Protein AF-A0A7V9Z1C0-F1 (afdb_monomer_lite)

Foldseek 3Di:
DDDDDDDPPCPPQPPPVPDDFFDWDADPVGIWGDDPQAKTKDDDDDDPPDDDKIKIWGWDACVQAFAFDFDWDADNPPRDIDGSDPDCPGGFHADPRTRGGIDMD

pLDDT: mean 77.65, std 14.02, range [43.72, 93.12]

Structure (mmCIF, N/CA/C/O backbone):
data_AF-A0A7V9Z1C0-F1
#
_entry.id   AF-A0A7V9Z1C0-F1
#
loop_
_atom_site.group_PDB
_atom_site.id
_atom_site.type_symbol
_atom_site.label_atom_id
_atom_site.label_alt_id
_atom_site.label_comp_id
_atom_site.label_asym_id
_atom_site.label_entity_id
_atom_site.label_seq_id
_atom_site.pdbx_PDB_ins_code
_atom_site.Cartn_x
_atom_site.Cartn_y
_atom_site.Cartn_z
_atom_site.occupancy
_atom_site.B_iso_or_equiv
_atom_site.auth_seq_id
_atom_site.auth_comp_id
_atom_site.auth_asym_id
_atom_site.auth_atom_id
_atom_site.pdbx_PDB_model_num
ATOM 1 N N . MET A 1 1 ? -43.289 15.496 -21.370 1.00 43.72 1 MET A N 1
ATOM 2 C CA . MET A 1 1 ? -41.829 15.593 -21.171 1.00 43.72 1 MET A CA 1
ATOM 3 C C . MET A 1 1 ? -41.481 14.717 -19.975 1.00 43.72 1 MET A C 1
ATOM 5 O O . MET A 1 1 ? -41.680 15.144 -18.848 1.00 43.72 1 MET A O 1
ATOM 9 N N . LEU A 1 2 ? -41.124 13.450 -20.211 1.00 44.09 2 LEU A N 1
ATOM 10 C CA . LEU A 1 2 ? -40.648 12.558 -19.149 1.00 44.09 2 LEU A CA 1
ATOM 11 C C . LEU A 1 2 ? -39.171 12.865 -18.905 1.00 44.09 2 LEU A C 1
ATOM 13 O O . LEU A 1 2 ? -38.374 12.779 -19.835 1.00 44.09 2 LEU A O 1
ATOM 17 N N . VAL A 1 3 ? -38.816 13.210 -17.670 1.00 49.94 3 VAL A N 1
ATOM 18 C CA . VAL A 1 3 ? -37.421 13.310 -17.239 1.00 49.94 3 VAL A CA 1
ATOM 19 C C . VAL A 1 3 ? -37.096 12.016 -16.500 1.00 49.94 3 VAL A C 1
ATOM 21 O O . VAL A 1 3 ? -37.559 11.799 -15.384 1.00 49.94 3 VAL A O 1
ATOM 24 N N . LEU A 1 4 ? -36.344 11.128 -17.149 1.00 49.81 4 LEU A N 1
ATOM 25 C CA . LEU A 1 4 ? -35.747 9.963 -16.501 1.00 49.81 4 LEU A CA 1
ATOM 26 C C . LEU A 1 4 ? -34.457 10.423 -15.816 1.00 49.81 4 LEU A C 1
ATOM 28 O O . LEU A 1 4 ? -33.442 10.635 -16.474 1.00 49.81 4 LEU A O 1
ATOM 32 N N . VAL A 1 5 ? -34.504 10.603 -14.495 1.00 65.12 5 VAL A N 1
ATOM 33 C CA . VAL A 1 5 ? -33.305 10.780 -13.666 1.00 65.12 5 VAL A CA 1
ATOM 34 C C . VAL A 1 5 ? -32.831 9.393 -13.240 1.00 65.12 5 VAL A C 1
ATOM 36 O O . VAL A 1 5 ? -33.433 8.761 -12.375 1.00 65.12 5 VAL A O 1
ATOM 39 N N . GLY A 1 6 ? -31.770 8.902 -13.879 1.00 49.66 6 GLY A N 1
ATOM 40 C CA . GLY A 1 6 ? -31.055 7.697 -13.466 1.00 49.66 6 GLY A CA 1
ATOM 41 C C . GLY A 1 6 ? -29.852 8.069 -12.604 1.00 49.66 6 GLY A C 1
ATOM 42 O O . GLY A 1 6 ? -28.820 8.463 -13.135 1.00 49.66 6 GLY A O 1
ATOM 43 N N . CYS A 1 7 ? -29.964 7.935 -11.282 1.00 52.53 7 CYS A N 1
ATOM 44 C CA . CYS A 1 7 ? -28.798 7.953 -10.399 1.00 52.53 7 CYS A CA 1
ATOM 45 C C . CYS A 1 7 ? -28.136 6.571 -10.431 1.00 52.53 7 CYS A C 1
ATOM 47 O O . CYS A 1 7 ? -28.531 5.678 -9.683 1.00 52.53 7 CYS A O 1
ATOM 49 N N . SER A 1 8 ? -27.121 6.378 -11.273 1.00 52.47 8 SER A N 1
ATOM 50 C CA . SER A 1 8 ? -26.245 5.206 -11.194 1.00 52.47 8 SER A CA 1
ATOM 51 C C . SER A 1 8 ? -25.152 5.434 -10.146 1.00 52.47 8 SER A C 1
ATOM 53 O O . SER A 1 8 ? -23.972 5.517 -10.471 1.00 52.47 8 SER A O 1
ATOM 55 N N . ASN A 1 9 ? -25.533 5.523 -8.871 1.00 52.62 9 ASN A N 1
ATOM 56 C CA . ASN A 1 9 ? -24.575 5.331 -7.782 1.00 52.62 9 ASN A CA 1
ATOM 57 C C . ASN A 1 9 ? -24.494 3.832 -7.487 1.00 52.62 9 ASN A C 1
ATOM 59 O O . ASN A 1 9 ? -24.924 3.363 -6.434 1.00 52.62 9 ASN A O 1
ATOM 63 N N . SER A 1 10 ? -23.988 3.059 -8.448 1.00 48.53 10 SER A N 1
ATOM 64 C CA . SER A 1 10 ? -23.604 1.672 -8.209 1.00 48.53 10 SER A CA 1
ATOM 65 C C . SER A 1 10 ? -22.277 1.672 -7.455 1.00 48.53 10 SER A C 1
ATOM 67 O O . SER A 1 10 ? -21.221 1.420 -8.026 1.00 48.53 10 SER A O 1
ATOM 69 N N . VAL A 1 11 ? -22.330 1.977 -6.156 1.00 51.50 11 VAL A N 1
ATOM 70 C CA . VAL A 1 11 ? -21.322 1.450 -5.236 1.00 51.50 11 VAL A CA 1
ATOM 71 C C . VAL A 1 11 ? -21.592 -0.046 -5.210 1.00 51.50 11 VAL A C 1
ATOM 73 O O . VAL A 1 11 ? -22.538 -0.507 -4.568 1.00 51.50 11 VAL A O 1
ATOM 76 N N . GLU A 1 12 ? -20.854 -0.788 -6.035 1.00 52.06 12 GLU A N 1
ATOM 77 C CA . GLU A 1 12 ? -20.896 -2.242 -6.050 1.00 52.06 12 GLU A CA 1
ATOM 78 C C . GLU A 1 12 ? -20.659 -2.721 -4.618 1.00 52.06 12 GLU A C 1
ATOM 80 O O . GLU A 1 12 ? -19.570 -2.578 -4.064 1.00 52.06 12 GLU A O 1
ATOM 85 N N . LYS A 1 13 ? -21.711 -3.243 -3.978 1.00 47.84 13 LYS A N 1
ATOM 86 C CA . LYS A 1 13 ? -21.576 -3.934 -2.700 1.00 47.84 13 LYS A CA 1
ATOM 87 C C . LYS A 1 13 ? -20.581 -5.067 -2.925 1.00 47.84 13 LYS A C 1
ATOM 89 O O . LYS A 1 13 ? -20.921 -6.041 -3.597 1.00 47.84 13 LYS A O 1
ATOM 94 N N . ALA A 1 14 ? -19.377 -4.948 -2.372 1.00 53.03 14 ALA A N 1
ATOM 95 C CA . ALA A 1 14 ? -18.453 -6.066 -2.285 1.00 53.03 14 ALA A CA 1
ATOM 96 C C . ALA A 1 14 ? -19.196 -7.207 -1.574 1.00 53.03 14 ALA A C 1
ATOM 98 O O . ALA A 1 14 ? -19.546 -7.081 -0.399 1.00 53.03 14 ALA A O 1
ATOM 99 N N . LYS A 1 15 ? -19.530 -8.275 -2.313 1.00 54.81 15 LYS A N 1
ATOM 100 C CA . LYS A 1 15 ? -20.211 -9.460 -1.771 1.00 54.81 15 LYS A CA 1
ATOM 101 C C . LYS A 1 15 ? -19.473 -9.912 -0.507 1.00 54.81 15 LYS A C 1
ATOM 103 O O . LYS A 1 15 ? -18.253 -10.045 -0.537 1.00 54.81 15 LYS A O 1
ATOM 108 N N . GLU A 1 16 ? -20.205 -10.184 0.574 1.00 54.84 16 GLU A N 1
ATOM 109 C CA . GLU A 1 16 ? -19.642 -10.586 1.876 1.00 54.84 16 GLU A CA 1
ATOM 110 C C . GLU A 1 16 ? -18.657 -11.770 1.778 1.00 54.84 16 GLU A C 1
ATOM 112 O O . GLU A 1 16 ? -17.700 -11.840 2.542 1.00 54.84 16 GLU A O 1
ATOM 117 N N . GLU A 1 17 ? -18.812 -12.633 0.769 1.00 55.22 17 GLU A N 1
ATOM 118 C CA . GLU A 1 17 ? -17.920 -13.761 0.453 1.00 55.22 17 GLU A CA 1
ATOM 119 C C . GLU A 1 17 ? -16.481 -13.364 0.038 1.00 55.22 17 GLU A C 1
ATOM 121 O O . GLU A 1 17 ? -15.617 -14.237 -0.074 1.00 55.22 17 GLU A O 1
ATOM 126 N N . GLN A 1 18 ? -16.191 -12.074 -0.185 1.00 67.50 18 GLN A N 1
ATOM 127 C CA . GLN A 1 18 ? -14.896 -11.585 -0.690 1.00 67.50 18 GLN A CA 1
ATOM 128 C C . GLN A 1 18 ? -13.969 -10.972 0.375 1.00 67.50 18 GLN A C 1
ATOM 130 O O . GLN A 1 18 ? -12.797 -10.726 0.089 1.00 67.50 18 GLN A O 1
ATOM 135 N N . TRP A 1 19 ? -14.441 -10.749 1.605 1.00 81.38 19 TRP A N 1
ATOM 136 C CA . TRP A 1 19 ? -13.637 -10.121 2.660 1.00 81.38 19 TRP A CA 1
ATOM 137 C C . TRP A 1 19 ? -12.782 -11.155 3.400 1.00 81.38 19 TRP A C 1
ATOM 139 O O . TRP A 1 19 ? -13.188 -11.720 4.413 1.00 81.38 19 TRP A O 1
ATOM 149 N N . LYS A 1 20 ? -11.577 -11.410 2.882 1.00 88.00 20 LYS A N 1
ATOM 150 C CA . LYS A 1 20 ? -10.540 -12.215 3.544 1.00 88.00 20 LYS A CA 1
ATOM 151 C C . LYS A 1 20 ? -9.310 -11.357 3.808 1.00 88.00 20 LYS A C 1
ATOM 153 O O . LYS A 1 20 ? -8.950 -10.527 2.977 1.00 88.00 20 LYS A O 1
ATOM 158 N N . VAL A 1 21 ? -8.661 -11.579 4.950 1.00 88.19 21 VAL A N 1
ATOM 159 C CA . VAL A 1 21 ? -7.372 -10.942 5.255 1.00 88.19 21 VAL A CA 1
ATOM 160 C C . VAL A 1 21 ? -6.363 -11.347 4.181 1.00 88.19 21 VAL A C 1
ATOM 162 O O . VAL A 1 21 ? -6.257 -12.529 3.845 1.00 88.19 21 VAL A O 1
ATOM 165 N N . SER A 1 22 ? -5.653 -10.364 3.624 1.00 90.00 22 SER A N 1
ATOM 166 C CA . SER A 1 22 ? -4.618 -10.605 2.617 1.00 90.00 22 SER A CA 1
ATOM 167 C C . SER A 1 22 ? -3.522 -11.527 3.163 1.00 90.00 22 SER A C 1
ATOM 169 O O . SER A 1 22 ? -3.170 -11.418 4.340 1.00 90.00 22 SER A O 1
ATOM 171 N N . PRO A 1 23 ? -2.952 -12.413 2.329 1.00 91.81 23 PRO A N 1
ATOM 172 C CA . PRO A 1 23 ? -1.846 -13.263 2.746 1.00 91.81 23 PRO A CA 1
ATOM 173 C C . PRO A 1 23 ? -0.600 -12.436 3.079 1.00 91.81 23 PRO A C 1
ATOM 175 O O . PRO A 1 23 ? -0.433 -11.301 2.614 1.00 91.81 23 PRO A O 1
ATOM 178 N N . THR A 1 24 ? 0.289 -13.044 3.860 1.00 93.12 24 THR A N 1
ATOM 179 C CA . THR A 1 24 ? 1.628 -12.526 4.129 1.00 93.12 24 THR A CA 1
ATOM 180 C C . THR A 1 24 ? 2.664 -13.189 3.225 1.00 93.12 24 THR A C 1
ATOM 182 O O . THR A 1 24 ? 2.521 -14.353 2.853 1.00 93.12 24 THR A O 1
ATOM 185 N N . PHE A 1 25 ? 3.709 -12.447 2.869 1.00 93.06 25 PHE A N 1
ATOM 186 C CA . PHE A 1 25 ? 4.842 -12.930 2.079 1.00 93.06 25 PHE A CA 1
ATOM 187 C C . PHE A 1 25 ? 6.139 -12.247 2.526 1.00 93.06 25 PHE A C 1
ATOM 189 O O . PHE A 1 25 ? 6.115 -11.171 3.129 1.00 93.06 25 PHE A O 1
ATOM 196 N N . SER A 1 26 ? 7.274 -12.891 2.260 1.00 91.75 26 SER A N 1
ATOM 197 C CA . SER A 1 26 ? 8.597 -12.399 2.654 1.00 91.75 26 SER A CA 1
ATOM 198 C C . SER A 1 26 ? 9.292 -11.710 1.488 1.00 91.75 26 SER A C 1
ATOM 200 O O . SER A 1 26 ? 9.235 -12.181 0.358 1.00 91.75 26 SER A O 1
ATOM 202 N N . THR A 1 27 ? 9.987 -10.616 1.780 1.00 87.69 27 THR A N 1
ATOM 203 C CA . THR A 1 27 ? 10.828 -9.877 0.830 1.00 87.69 27 THR A CA 1
ATOM 204 C C . THR A 1 27 ? 12.163 -9.532 1.487 1.00 87.69 27 THR A C 1
ATOM 206 O O . THR A 1 27 ? 12.298 -9.658 2.707 1.00 87.69 27 THR A O 1
ATOM 209 N N . ASP A 1 28 ? 13.112 -9.000 0.718 1.00 85.94 28 ASP A N 1
ATOM 210 C CA . ASP A 1 28 ? 14.381 -8.483 1.253 1.00 85.94 28 ASP A CA 1
ATOM 211 C C . ASP A 1 28 ? 14.190 -7.339 2.269 1.00 85.94 28 ASP A C 1
ATOM 213 O O . ASP A 1 28 ? 15.061 -7.083 3.099 1.00 85.94 28 ASP A O 1
ATOM 217 N N . TYR A 1 29 ? 13.031 -6.673 2.250 1.00 82.25 29 TYR A N 1
ATOM 218 C CA . TYR A 1 29 ? 12.672 -5.600 3.180 1.00 82.25 29 TYR A CA 1
ATOM 219 C C . TYR A 1 29 ? 11.930 -6.094 4.435 1.00 82.25 29 TYR A C 1
ATOM 221 O O . TYR A 1 29 ? 11.636 -5.300 5.329 1.00 82.25 29 TYR A O 1
ATOM 229 N N . GLY A 1 30 ? 11.626 -7.394 4.516 1.00 87.06 30 GLY A N 1
ATOM 230 C CA . GLY A 1 30 ? 10.895 -8.024 5.615 1.00 87.06 30 GLY A CA 1
ATOM 231 C C . GLY A 1 30 ? 9.560 -8.643 5.198 1.00 87.06 30 GLY A C 1
ATOM 232 O O . GLY A 1 30 ? 9.236 -8.759 4.011 1.00 87.06 30 GLY A O 1
ATOM 233 N N . ALA A 1 31 ? 8.791 -9.073 6.201 1.00 90.75 31 ALA A N 1
ATOM 234 C CA . ALA A 1 31 ? 7.455 -9.625 6.004 1.00 90.75 31 ALA A CA 1
ATOM 235 C C . ALA A 1 31 ? 6.461 -8.518 5.630 1.00 90.75 31 ALA A C 1
ATOM 237 O O . ALA A 1 31 ? 6.423 -7.459 6.261 1.00 90.75 31 ALA A O 1
ATOM 238 N N . MET A 1 32 ? 5.641 -8.789 4.622 1.00 91.81 32 MET A N 1
ATOM 239 C CA . MET A 1 32 ? 4.610 -7.887 4.119 1.00 91.81 32 MET A CA 1
ATOM 240 C C . MET A 1 32 ? 3.266 -8.598 4.055 1.00 91.81 32 MET A C 1
ATOM 242 O O . MET A 1 32 ? 3.215 -9.822 3.956 1.00 91.81 32 MET A O 1
ATOM 246 N N . PHE A 1 33 ? 2.177 -7.833 4.053 1.00 92.12 33 PHE A N 1
ATOM 247 C CA . PHE A 1 33 ? 0.851 -8.328 3.683 1.00 92.12 33 PHE A CA 1
ATOM 248 C C . PHE A 1 33 ? 0.358 -7.627 2.417 1.00 92.12 33 PHE A C 1
ATOM 250 O O . PHE A 1 33 ? 0.642 -6.448 2.192 1.00 92.12 33 PHE A O 1
ATOM 257 N N . GLY A 1 34 ? -0.371 -8.359 1.57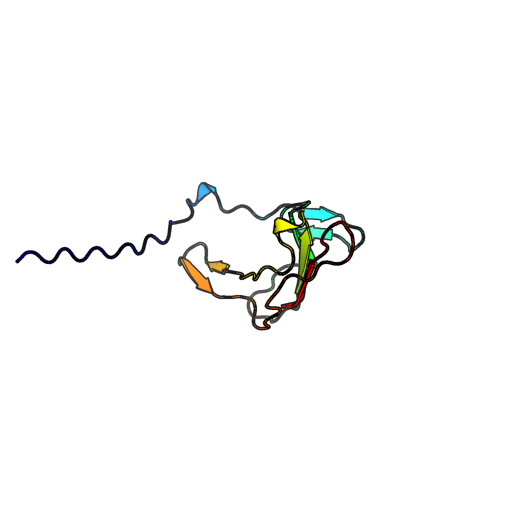4 1.00 92.38 34 GLY A N 1
ATOM 258 C CA . GLY A 1 34 ? -0.868 -7.835 0.303 1.00 92.38 34 GLY A CA 1
ATOM 259 C C . GLY A 1 34 ? -0.958 -8.904 -0.779 1.00 92.38 34 GLY A C 1
ATOM 260 O O . GLY A 1 34 ? -1.423 -10.014 -0.534 1.00 92.38 34 GLY A 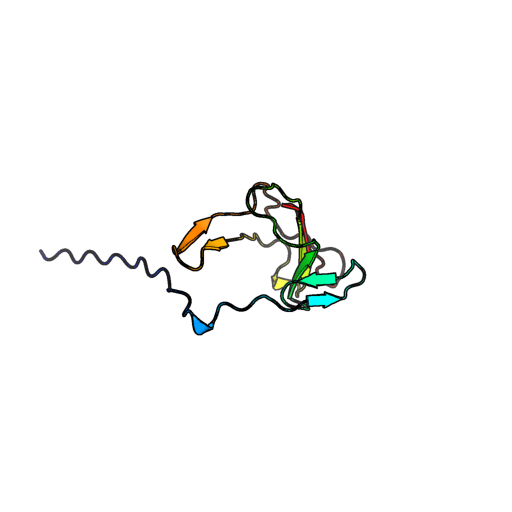O 1
ATOM 261 N N . LYS A 1 35 ? -0.524 -8.552 -1.989 1.00 92.88 35 LYS A N 1
ATOM 262 C CA . LYS A 1 35 ? -0.474 -9.441 -3.148 1.00 92.88 35 LYS A CA 1
ATOM 263 C C . LYS A 1 35 ? 0.942 -9.462 -3.709 1.00 92.88 35 LYS A C 1
ATOM 265 O O . LYS A 1 35 ? 1.371 -8.500 -4.349 1.00 92.88 35 LYS A O 1
ATOM 270 N N . GLU A 1 36 ? 1.628 -10.575 -3.477 1.00 91.50 36 GLU A N 1
ATOM 271 C CA . GLU A 1 36 ? 3.001 -10.812 -3.924 1.00 91.50 36 GLU A CA 1
ATOM 272 C C . GLU A 1 36 ? 3.172 -10.512 -5.424 1.00 91.50 36 GLU A C 1
ATOM 274 O O . GLU A 1 36 ? 2.300 -10.823 -6.244 1.00 91.50 36 GLU A O 1
ATOM 279 N N . GLY A 1 37 ? 4.266 -9.824 -5.765 1.00 89.19 37 GLY A N 1
ATOM 280 C CA . GLY A 1 37 ? 4.568 -9.375 -7.127 1.00 89.19 37 GLY A CA 1
ATOM 281 C C . GLY A 1 37 ? 3.692 -8.231 -7.654 1.00 89.19 37 GLY A C 1
ATOM 282 O O . GLY A 1 37 ? 3.808 -7.891 -8.829 1.00 89.19 37 GLY A O 1
ATOM 283 N N . LYS A 1 38 ? 2.809 -7.640 -6.829 1.00 90.44 38 LYS A N 1
ATOM 284 C CA . LYS A 1 38 ? 1.980 -6.479 -7.211 1.00 90.44 38 LYS A CA 1
ATOM 285 C C . LYS A 1 38 ? 2.014 -5.336 -6.205 1.00 90.44 38 LYS A C 1
ATOM 287 O O . LYS A 1 38 ? 2.409 -4.228 -6.542 1.00 90.44 38 LYS A O 1
ATOM 292 N N . ILE A 1 39 ? 1.565 -5.588 -4.978 1.00 91.25 39 ILE A N 1
ATOM 293 C CA . ILE A 1 39 ? 1.480 -4.562 -3.934 1.00 91.25 39 ILE A CA 1
ATOM 294 C C . ILE A 1 39 ? 1.638 -5.189 -2.555 1.00 91.25 39 ILE A C 1
ATOM 296 O O . ILE A 1 39 ? 1.083 -6.252 -2.273 1.00 91.25 39 ILE A O 1
ATOM 300 N N . GLY A 1 40 ? 2.383 -4.521 -1.688 1.00 92.00 40 GLY A N 1
ATOM 301 C CA . GLY A 1 40 ? 2.658 -4.981 -0.336 1.00 92.00 40 GLY A CA 1
ATOM 302 C C . GLY A 1 40 ? 2.788 -3.806 0.606 1.00 92.00 40 GLY A C 1
ATOM 303 O O . GLY A 1 40 ? 3.207 -2.721 0.209 1.00 92.00 40 GLY A O 1
ATOM 304 N N . ILE A 1 41 ? 2.416 -4.023 1.858 1.00 90.50 41 ILE A N 1
ATOM 305 C CA . ILE A 1 41 ? 2.593 -3.035 2.911 1.00 90.50 41 ILE A CA 1
ATOM 306 C C . ILE A 1 41 ? 3.528 -3.641 3.948 1.00 90.50 41 ILE A C 1
ATOM 308 O O . ILE A 1 41 ? 3.239 -4.697 4.516 1.00 90.50 41 ILE A O 1
ATOM 312 N N . ILE A 1 42 ? 4.650 -2.963 4.191 1.00 87.69 42 ILE A N 1
ATOM 313 C CA . ILE A 1 42 ? 5.491 -3.247 5.350 1.00 87.69 42 ILE A CA 1
ATOM 314 C C . ILE A 1 42 ? 4.858 -2.568 6.556 1.00 87.69 42 ILE A C 1
ATOM 316 O O . ILE A 1 42 ? 4.646 -1.352 6.567 1.00 87.69 42 ILE A O 1
ATOM 320 N N . GLY A 1 43 ? 4.617 -3.351 7.599 1.00 74.25 43 GLY A N 1
ATOM 321 C CA . GLY A 1 43 ? 4.193 -2.843 8.891 1.00 74.25 43 GLY A CA 1
ATOM 322 C C . GLY A 1 43 ? 3.635 -3.940 9.786 1.00 74.25 43 GLY A C 1
ATOM 323 O O . GLY A 1 43 ? 3.502 -5.092 9.381 1.00 74.25 43 GLY A O 1
ATOM 324 N N . GLY A 1 44 ? 3.349 -3.569 11.033 1.00 70.50 44 GLY A N 1
ATOM 325 C CA . GLY A 1 44 ? 2.729 -4.461 12.012 1.00 70.50 44 GLY A CA 1
ATOM 326 C C . GLY A 1 44 ? 1.214 -4.561 11.835 1.00 70.50 44 GLY A C 1
ATOM 327 O O . GLY A 1 44 ? 0.664 -4.262 10.783 1.00 70.50 44 GLY A O 1
ATOM 328 N N . GLU A 1 45 ? 0.515 -4.947 12.896 1.00 78.25 45 GLU A N 1
ATOM 329 C CA . GLU A 1 45 ? -0.949 -4.953 12.907 1.00 78.25 45 GLU A CA 1
ATOM 330 C C . GLU A 1 45 ? -1.523 -3.527 12.908 1.00 78.25 45 GLU A C 1
ATOM 332 O O . GLU A 1 45 ? -0.989 -2.616 13.559 1.00 78.25 45 GLU A O 1
ATOM 337 N N . VAL A 1 46 ? -2.643 -3.339 12.204 1.00 82.00 46 VAL A N 1
ATOM 338 C CA . VAL A 1 46 ? -3.420 -2.093 12.241 1.00 82.00 46 VAL A CA 1
ATOM 339 C C . VAL A 1 46 ? -4.059 -1.943 13.624 1.00 82.00 46 VAL A C 1
ATOM 341 O O . VAL A 1 46 ? -4.774 -2.825 14.095 1.00 82.00 46 VAL A O 1
ATOM 344 N N . LYS A 1 47 ? -3.822 -0.807 14.281 1.00 85.75 47 LYS A N 1
ATOM 345 C CA . LYS A 1 47 ? -4.337 -0.461 15.608 1.00 85.75 47 LYS A CA 1
ATOM 346 C C . LYS A 1 47 ? -5.330 0.684 15.474 1.00 85.75 47 LYS A C 1
ATOM 348 O O . LYS A 1 47 ? -4.948 1.830 15.250 1.00 85.75 47 LYS A O 1
ATOM 353 N N . ALA A 1 48 ? -6.612 0.372 15.649 1.00 85.94 48 ALA A N 1
ATOM 354 C CA . ALA A 1 48 ? -7.681 1.363 15.587 1.00 85.94 48 ALA A CA 1
ATOM 355 C C . ALA A 1 48 ? -7.422 2.544 16.544 1.00 85.94 48 ALA A C 1
ATOM 357 O O . ALA A 1 48 ? -6.999 2.358 17.687 1.00 85.94 48 ALA A O 1
ATOM 358 N N . GLY A 1 49 ? -7.678 3.764 16.064 1.00 85.56 49 GLY A N 1
ATOM 359 C CA . GLY A 1 49 ? -7.508 4.998 16.839 1.00 85.56 49 GLY A CA 1
ATOM 360 C C . GLY A 1 49 ? -6.059 5.463 17.019 1.00 85.56 49 GLY A C 1
ATOM 361 O O . GLY A 1 49 ? -5.827 6.406 17.771 1.00 85.56 49 GLY A O 1
ATOM 362 N N . LYS A 1 50 ? -5.085 4.825 16.358 1.00 84.00 50 LYS A N 1
ATOM 363 C CA . LYS A 1 50 ? -3.684 5.256 16.368 1.00 84.00 50 LYS A CA 1
ATOM 364 C C . LYS A 1 50 ? -3.215 5.567 14.958 1.00 84.00 50 LYS A C 1
ATOM 366 O O . LYS A 1 50 ? -3.349 4.738 14.064 1.00 84.00 50 LYS A O 1
ATOM 371 N N . GLU A 1 51 ? -2.614 6.737 14.783 1.00 82.88 51 GLU A N 1
ATOM 372 C CA . GLU A 1 51 ? -1.858 7.030 13.571 1.00 82.88 51 GLU A CA 1
ATOM 373 C C . GLU A 1 51 ? -0.653 6.090 13.495 1.00 82.88 51 GLU A C 1
ATOM 375 O O . GLU A 1 51 ? 0.083 5.898 14.469 1.00 82.88 51 GLU A O 1
ATOM 380 N N . GLN A 1 52 ? -0.476 5.464 12.337 1.00 81.69 52 GLN A N 1
ATOM 381 C CA . GLN A 1 52 ? 0.604 4.526 12.073 1.00 81.69 52 GLN A CA 1
ATOM 382 C C . GLN A 1 52 ? 1.213 4.865 10.724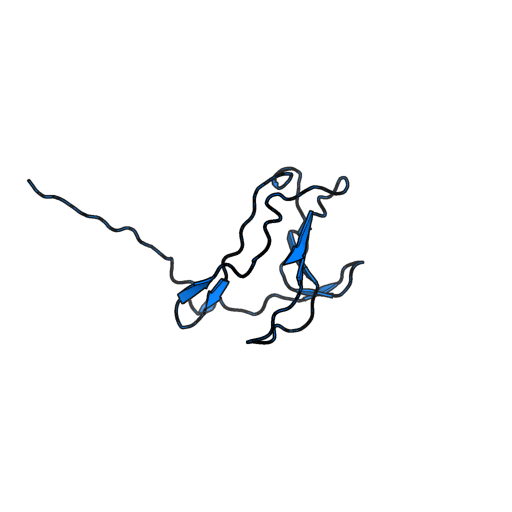 1.00 81.69 52 GLN A C 1
ATOM 384 O O . GLN A 1 52 ? 0.485 5.113 9.769 1.00 81.69 52 GLN A O 1
ATOM 389 N N . LYS A 1 53 ? 2.546 4.853 10.673 1.00 82.81 53 LYS A N 1
ATOM 390 C CA . LYS A 1 53 ? 3.290 5.022 9.430 1.00 82.81 53 LYS A CA 1
ATOM 391 C C . LYS A 1 53 ? 3.375 3.687 8.709 1.00 82.81 53 LYS A C 1
ATOM 393 O O . LYS A 1 53 ? 3.806 2.703 9.313 1.00 82.81 53 LYS A O 1
ATOM 398 N N . TRP A 1 54 ? 3.038 3.683 7.430 1.00 85.94 54 TRP A N 1
ATOM 399 C CA . TRP A 1 54 ? 3.103 2.510 6.567 1.00 85.94 54 TRP A CA 1
ATOM 400 C C . TRP A 1 54 ? 3.986 2.781 5.361 1.00 85.94 54 TRP A C 1
ATOM 402 O O . TRP A 1 54 ? 4.041 3.899 4.843 1.00 85.94 54 TRP A O 1
ATOM 412 N N . MET A 1 55 ? 4.685 1.737 4.922 1.00 86.06 55 MET A N 1
ATOM 413 C CA . MET A 1 55 ? 5.493 1.781 3.713 1.00 86.06 55 MET A CA 1
ATOM 414 C C . MET A 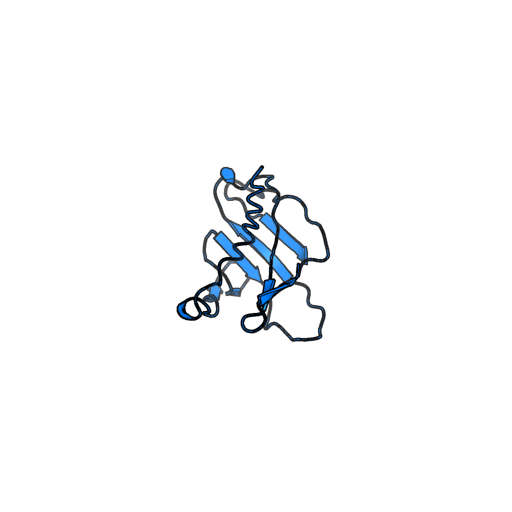1 55 ? 4.899 0.835 2.680 1.00 86.06 55 MET A C 1
ATOM 416 O O . MET A 1 55 ? 4.944 -0.388 2.825 1.00 86.06 55 MET A O 1
ATOM 420 N N . TRP A 1 56 ? 4.342 1.429 1.638 1.00 88.56 56 TRP A N 1
ATOM 421 C CA . TRP A 1 56 ? 3.755 0.734 0.507 1.00 88.56 56 TRP A CA 1
ATOM 422 C C . TRP A 1 56 ? 4.847 0.398 -0.494 1.00 88.56 56 TRP A C 1
ATOM 424 O O . TRP A 1 56 ? 5.694 1.243 -0.771 1.00 88.56 56 TRP A O 1
ATOM 434 N N . HIS A 1 57 ? 4.813 -0.816 -1.023 1.00 88.81 57 HIS A N 1
ATOM 435 C CA . HIS A 1 57 ? 5.679 -1.292 -2.090 1.00 88.81 57 HIS A CA 1
ATOM 436 C C . HIS A 1 57 ? 4.812 -1.699 -3.270 1.00 88.81 57 HIS A C 1
ATOM 438 O O . HIS A 1 57 ? 3.821 -2.412 -3.102 1.00 88.81 57 HIS A O 1
ATOM 444 N N . PHE A 1 58 ? 5.197 -1.247 -4.456 1.00 89.62 58 PHE A N 1
ATOM 445 C CA . PHE A 1 58 ? 4.530 -1.557 -5.711 1.00 89.62 58 PHE A CA 1
ATOM 446 C C . PHE A 1 58 ? 5.515 -2.276 -6.619 1.00 89.62 58 PHE A C 1
ATOM 448 O O . PHE A 1 58 ? 6.622 -1.776 -6.807 1.00 89.62 58 PHE A O 1
ATOM 455 N N . TRP A 1 59 ? 5.079 -3.401 -7.183 1.00 89.38 59 TRP A N 1
ATOM 456 C CA . TRP A 1 59 ? 5.798 -4.187 -8.181 1.00 89.38 59 TRP A CA 1
ATOM 457 C C . TRP A 1 59 ? 4.945 -4.322 -9.436 1.00 89.38 59 TRP A C 1
ATOM 459 O O . TRP A 1 59 ? 3.728 -4.500 -9.366 1.00 89.38 59 TRP A O 1
ATOM 469 N N . GLY A 1 60 ? 5.576 -4.242 -10.599 1.00 84.50 60 GLY A N 1
ATOM 470 C CA . GLY A 1 60 ? 4.878 -4.341 -11.872 1.00 84.50 60 GLY A CA 1
ATOM 471 C C . GLY A 1 60 ? 5.800 -4.088 -13.051 1.00 84.50 60 GLY A C 1
ATOM 472 O O . GLY A 1 60 ? 7.017 -3.969 -12.893 1.00 84.50 60 GLY A O 1
ATOM 473 N N . SER A 1 61 ? 5.202 -4.019 -14.238 1.00 82.62 61 SER A N 1
ATOM 474 C CA . SER A 1 61 ? 5.917 -3.654 -15.458 1.00 82.62 61 SER A CA 1
ATOM 475 C C . SER A 1 61 ? 5.930 -2.137 -15.646 1.00 82.62 61 SER A C 1
ATOM 477 O O . SER A 1 61 ? 5.352 -1.404 -14.850 1.00 82.62 61 SER A O 1
ATOM 479 N N . GLU A 1 62 ? 6.554 -1.648 -16.717 1.00 80.00 62 GLU A N 1
ATOM 480 C CA . GLU A 1 62 ? 6.615 -0.214 -17.042 1.00 80.00 62 GLU A CA 1
ATOM 481 C C . GLU A 1 62 ? 5.236 0.477 -17.143 1.00 80.00 62 GLU A C 1
ATOM 483 O O . GLU A 1 62 ? 5.155 1.702 -17.091 1.00 80.00 62 GLU A O 1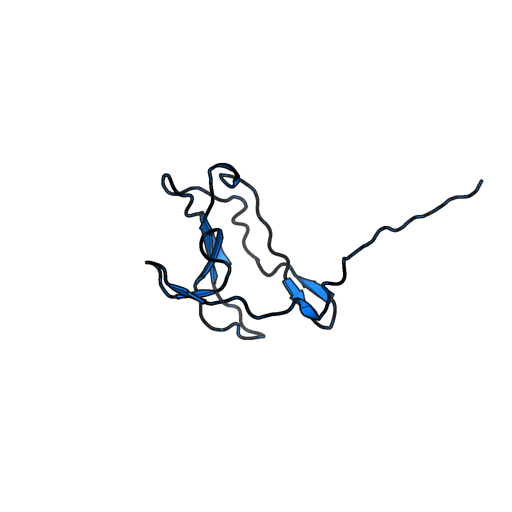
ATOM 488 N N . ASP A 1 63 ? 4.142 -0.286 -17.232 1.00 83.38 63 ASP A N 1
ATOM 489 C CA . ASP A 1 63 ? 2.762 0.200 -17.301 1.00 83.38 63 ASP A CA 1
ATOM 490 C C . ASP A 1 63 ? 2.304 1.002 -16.071 1.00 83.38 63 ASP A C 1
ATOM 492 O O . ASP A 1 63 ? 1.487 1.921 -16.213 1.00 83.38 63 ASP A O 1
ATOM 496 N N . ILE A 1 64 ? 2.848 0.703 -14.886 1.00 83.94 64 ILE A N 1
ATOM 497 C CA . ILE A 1 64 ? 2.541 1.432 -13.643 1.00 83.94 64 ILE A CA 1
ATOM 498 C C . ILE A 1 64 ? 3.527 2.578 -13.352 1.00 83.94 64 ILE A C 1
ATOM 500 O O . ILE A 1 64 ? 3.315 3.343 -12.408 1.00 83.94 64 ILE A O 1
ATOM 504 N N . SER A 1 65 ? 4.580 2.745 -14.163 1.00 85.00 65 SER A N 1
ATOM 505 C CA . SER A 1 65 ? 5.560 3.828 -14.001 1.00 85.00 65 SER A CA 1
ATOM 506 C C . SER A 1 65 ? 4.907 5.201 -14.110 1.00 85.00 65 SER A C 1
ATOM 508 O O . SER A 1 65 ? 4.160 5.480 -15.051 1.00 85.00 65 SER A O 1
ATOM 510 N N . TYR A 1 66 ? 5.242 6.092 -13.175 1.00 84.00 66 TYR A N 1
ATOM 511 C CA . TYR A 1 66 ? 4.791 7.488 -13.128 1.00 84.00 66 TYR A CA 1
ATOM 512 C C . TYR A 1 66 ? 3.269 7.668 -13.092 1.00 84.00 66 TYR A C 1
ATOM 514 O O . TYR A 1 66 ? 2.775 8.786 -13.273 1.00 84.00 66 TYR A O 1
ATOM 522 N N . LYS A 1 67 ? 2.519 6.586 -12.858 1.00 86.12 67 LYS A N 1
ATOM 523 C CA . LYS A 1 67 ? 1.072 6.630 -12.705 1.00 86.12 67 LYS A CA 1
ATOM 524 C C . LYS A 1 67 ? 0.706 7.200 -11.350 1.00 86.12 67 LYS A C 1
ATOM 526 O O . LYS A 1 67 ? 1.413 7.007 -10.359 1.00 86.12 67 LYS A O 1
ATOM 531 N N . GLU A 1 68 ? -0.423 7.891 -11.347 1.00 86.88 68 GLU A N 1
ATOM 532 C CA . GLU A 1 68 ? -1.086 8.295 -10.121 1.00 86.88 68 GLU A CA 1
ATOM 533 C C . GLU A 1 68 ? -1.743 7.085 -9.470 1.00 86.88 68 GLU A C 1
ATOM 535 O O . GLU A 1 68 ? -2.147 6.134 -10.146 1.00 86.88 68 GLU A O 1
ATOM 540 N N . TRP A 1 69 ? -1.826 7.117 -8.149 1.00 86.00 69 TRP A N 1
ATOM 541 C CA . TRP A 1 69 ? -2.428 6.051 -7.370 1.00 86.00 69 TRP A CA 1
ATOM 542 C C . TRP A 1 69 ? -3.264 6.651 -6.243 1.00 86.00 69 TRP A C 1
ATOM 544 O O . TRP A 1 69 ? -3.012 7.758 -5.766 1.00 86.00 69 TRP A O 1
ATOM 554 N N . GLU A 1 70 ? -4.281 5.906 -5.833 1.00 86.50 70 GLU A N 1
ATOM 555 C CA . GLU A 1 70 ? -5.158 6.254 -4.724 1.00 86.50 70 GLU A CA 1
ATOM 556 C C . GLU A 1 70 ? -5.440 5.010 -3.882 1.00 86.50 70 GLU A C 1
ATOM 558 O O . GLU A 1 70 ? -5.377 3.880 -4.373 1.00 86.50 70 GLU A O 1
ATOM 563 N N . VAL A 1 71 ? -5.783 5.218 -2.610 1.00 86.19 71 VAL A N 1
ATOM 564 C CA . VAL A 1 71 ? -6.276 4.155 -1.734 1.00 86.19 71 VAL A CA 1
ATOM 565 C C . VAL A 1 71 ? -7.645 4.539 -1.206 1.00 86.19 71 VAL A C 1
ATOM 567 O O . VAL A 1 71 ? -7.855 5.636 -0.693 1.00 86.19 71 VAL A O 1
ATOM 570 N N . LYS A 1 72 ? -8.572 3.587 -1.303 1.00 88.69 72 LYS A N 1
ATOM 571 C CA . LYS A 1 72 ? -9.924 3.676 -0.759 1.00 88.69 72 LYS A CA 1
ATOM 572 C C . LYS A 1 72 ? -10.107 2.555 0.246 1.00 88.69 72 LYS A C 1
ATOM 574 O O . LYS A 1 72 ? -10.071 1.380 -0.113 1.00 88.69 72 LYS A O 1
ATOM 579 N N . ALA A 1 73 ? -10.266 2.915 1.513 1.00 88.38 73 ALA A N 1
ATOM 580 C CA . ALA A 1 73 ? -10.600 1.966 2.561 1.00 88.38 73 ALA A CA 1
ATOM 581 C C . ALA A 1 73 ? -12.112 1.982 2.780 1.00 88.38 73 ALA A C 1
ATOM 583 O O . ALA A 1 73 ? -12.693 3.035 3.030 1.00 88.38 73 ALA A O 1
ATOM 584 N N . VAL A 1 74 ? -12.742 0.811 2.708 1.00 90.81 74 VAL A N 1
ATOM 585 C CA . VAL A 1 74 ? -14.188 0.652 2.890 1.00 90.81 74 VAL A CA 1
ATOM 586 C C . VAL A 1 74 ? -14.441 -0.147 4.161 1.00 90.81 74 VAL A C 1
ATOM 588 O O . VAL A 1 74 ? -13.926 -1.251 4.328 1.00 90.81 74 VAL A O 1
ATOM 591 N N . HIS A 1 75 ? -15.239 0.408 5.071 1.00 89.44 75 HIS A N 1
ATOM 592 C CA . HIS A 1 75 ? -15.630 -0.292 6.288 1.00 89.44 75 HIS A CA 1
ATOM 593 C C . HIS A 1 75 ? -16.651 -1.392 5.968 1.00 89.44 75 HIS A C 1
ATOM 595 O O . HIS A 1 75 ? -17.760 -1.095 5.520 1.00 89.44 75 HIS A O 1
ATOM 601 N N . GLN A 1 76 ? -16.296 -2.648 6.251 1.00 86.50 76 GLN A N 1
ATOM 602 C CA . GLN A 1 76 ? -17.023 -3.848 5.812 1.00 86.50 76 GLN A CA 1
ATOM 603 C C . GLN A 1 76 ? -18.536 -3.816 6.092 1.00 86.50 76 GLN A C 1
ATOM 605 O O . GLN A 1 76 ? -19.321 -4.204 5.235 1.00 86.50 76 GLN A O 1
ATOM 610 N N . THR A 1 77 ? -18.967 -3.350 7.269 1.00 87.81 77 THR A N 1
ATOM 611 C CA . THR A 1 77 ? -20.394 -3.392 7.653 1.00 87.81 77 THR A CA 1
ATOM 612 C C . THR A 1 77 ? -21.167 -2.121 7.320 1.00 87.81 77 THR A C 1
ATOM 614 O O . THR A 1 77 ? -22.380 -2.166 7.138 1.00 87.81 77 THR A O 1
ATOM 617 N N . THR A 1 78 ? -20.492 -0.972 7.249 1.00 90.50 78 THR A N 1
ATOM 618 C CA . THR A 1 78 ? -21.161 0.331 7.076 1.00 90.50 78 THR A CA 1
ATOM 619 C C . THR A 1 78 ? -21.024 0.869 5.659 1.00 90.50 78 THR A C 1
ATOM 621 O O . THR A 1 78 ? -21.685 1.847 5.326 1.00 90.50 78 THR A O 1
ATOM 624 N N . ASN A 1 79 ? -20.168 0.256 4.832 1.00 87.44 79 ASN A N 1
ATOM 625 C CA . ASN A 1 79 ? -19.760 0.745 3.513 1.00 87.44 79 ASN A CA 1
ATOM 626 C C . ASN A 1 79 ? -19.243 2.190 3.527 1.00 87.44 79 ASN A C 1
ATOM 628 O O . ASN A 1 79 ? -19.235 2.867 2.502 1.00 87.44 79 ASN A O 1
ATOM 632 N N . LYS A 1 80 ? -18.808 2.682 4.693 1.00 90.12 80 LYS A N 1
ATOM 633 C CA . LYS A 1 80 ? -18.197 4.000 4.793 1.00 90.12 80 LYS A CA 1
ATOM 634 C C . LYS A 1 80 ? -16.816 3.940 4.153 1.00 90.12 80 LYS A C 1
ATOM 636 O O . LYS A 1 80 ? -15.965 3.179 4.610 1.00 90.12 80 LYS A O 1
ATOM 641 N N . GLU A 1 81 ? -16.616 4.757 3.131 1.00 90.75 81 GLU A N 1
ATOM 642 C CA . GLU A 1 81 ? -15.325 4.943 2.481 1.00 90.75 81 GLU A CA 1
ATOM 643 C C . GLU A 1 81 ? -14.525 6.045 3.185 1.00 90.75 81 GLU A C 1
ATOM 645 O O . GLU A 1 81 ? -15.075 7.075 3.588 1.00 90.75 81 GLU A O 1
ATOM 650 N N . ILE A 1 82 ? -13.225 5.818 3.344 1.00 88.44 82 ILE A N 1
ATOM 651 C CA . ILE A 1 82 ? -12.246 6.820 3.765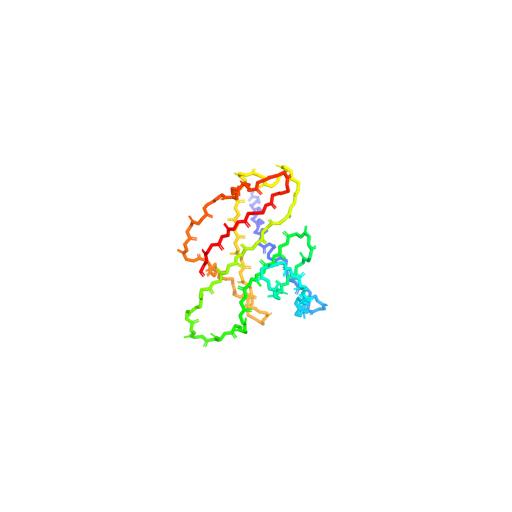 1.00 88.44 82 ILE A CA 1
ATOM 652 C C . ILE A 1 82 ? -11.002 6.705 2.879 1.00 88.44 82 ILE A C 1
ATOM 654 O O . ILE A 1 82 ? -10.636 5.605 2.462 1.00 88.44 82 ILE A O 1
ATOM 658 N N . ASN A 1 83 ? -10.321 7.825 2.633 1.00 85.06 83 ASN A N 1
ATOM 659 C CA . ASN A 1 83 ? -8.953 7.796 2.122 1.00 85.06 83 ASN A CA 1
ATOM 660 C C . ASN A 1 83 ? -8.002 7.668 3.328 1.00 85.06 83 ASN A C 1
ATOM 662 O O . ASN A 1 83 ? -7.934 8.606 4.127 1.00 85.06 83 ASN A O 1
ATOM 666 N N . PRO A 1 84 ? -7.312 6.526 3.512 1.00 79.06 84 PRO A N 1
ATOM 667 C CA . PRO A 1 84 ? -6.430 6.329 4.657 1.00 79.06 84 PRO A CA 1
ATOM 668 C C . PRO A 1 84 ? -5.085 7.052 4.502 1.00 79.06 84 PRO A C 1
ATOM 670 O O . PRO A 1 84 ? -4.301 7.084 5.446 1.00 79.06 84 PRO A O 1
ATOM 673 N N . ILE A 1 85 ? -4.799 7.612 3.326 1.00 77.75 85 ILE A N 1
ATOM 674 C CA . ILE A 1 85 ? -3.528 8.251 3.016 1.00 77.75 85 ILE A CA 1
ATOM 675 C C . ILE A 1 85 ? -3.689 9.760 3.128 1.00 77.75 85 ILE A C 1
ATOM 677 O O . ILE A 1 85 ? -4.416 10.391 2.361 1.00 77.75 85 ILE A O 1
ATOM 681 N N . LEU A 1 86 ? -2.980 10.338 4.096 1.00 71.75 86 LEU A N 1
ATOM 682 C CA . LEU A 1 86 ? -3.014 11.773 4.382 1.00 71.75 86 LEU A CA 1
ATOM 683 C C . LEU A 1 86 ? -1.917 12.554 3.640 1.00 71.75 86 LEU A C 1
ATOM 685 O O . LEU A 1 86 ? -2.006 13.776 3.532 1.00 71.75 86 LEU A O 1
ATOM 689 N N . PHE A 1 87 ? -0.905 11.862 3.104 1.00 69.44 87 PHE A N 1
ATOM 690 C CA . PHE A 1 87 ? 0.215 12.456 2.374 1.00 69.44 87 PHE A CA 1
ATOM 691 C C . PHE A 1 87 ? 0.192 12.048 0.905 1.00 69.44 87 PHE A C 1
ATOM 693 O O . PHE A 1 87 ? 0.028 10.885 0.557 1.00 69.44 87 PHE A O 1
ATOM 700 N N . LYS A 1 88 ? 0.371 13.027 0.028 1.00 63.50 88 LYS A N 1
ATOM 701 C CA . LYS A 1 88 ? 0.311 12.831 -1.414 1.00 63.50 88 LYS A CA 1
ATOM 702 C C . LYS A 1 88 ? 1.696 12.507 -1.970 1.00 63.50 88 LYS A C 1
ATOM 704 O O . LYS A 1 88 ? 2.363 13.380 -2.516 1.00 63.50 88 LYS A O 1
ATOM 709 N N . ASP A 1 89 ? 2.110 11.249 -1.876 1.00 67.75 89 ASP A N 1
ATOM 710 C CA . ASP A 1 89 ? 2.992 10.722 -2.917 1.00 67.75 89 ASP A CA 1
ATOM 711 C C . ASP A 1 89 ? 2.100 10.550 -4.150 1.00 67.75 89 ASP A C 1
ATOM 713 O O . ASP A 1 89 ? 1.366 9.582 -4.247 1.00 67.75 89 ASP A O 1
ATOM 717 N N . GLU A 1 90 ? 2.045 11.534 -5.049 1.00 70.38 90 GLU A N 1
ATOM 718 C CA . GLU A 1 90 ? 1.029 11.527 -6.120 1.00 70.38 90 GLU A CA 1
ATOM 719 C C . GLU A 1 90 ? 1.342 10.531 -7.234 1.00 70.38 90 GLU A C 1
ATOM 721 O O . GLU A 1 90 ? 0.448 10.190 -7.998 1.00 70.38 90 GLU A O 1
ATOM 726 N N . LYS A 1 91 ? 2.595 10.073 -7.357 1.00 80.50 91 LYS A N 1
ATOM 727 C CA . LYS A 1 91 ? 3.048 9.253 -8.487 1.00 80.50 91 LYS A CA 1
ATOM 728 C C . LYS A 1 91 ? 4.011 8.158 -8.064 1.00 80.50 91 LYS A C 1
ATOM 730 O O . LYS A 1 91 ? 4.931 8.390 -7.282 1.00 80.50 91 LYS A O 1
ATOM 735 N N . LEU A 1 92 ? 3.852 6.984 -8.668 1.00 80.75 92 LEU A N 1
ATOM 736 C CA . LEU A 1 92 ? 4.800 5.885 -8.523 1.00 80.75 92 LEU A CA 1
ATOM 737 C C . LEU A 1 92 ? 6.090 6.212 -9.274 1.00 80.75 92 LEU A C 1
ATOM 739 O O . LEU A 1 92 ? 6.098 6.317 -10.499 1.00 80.75 92 LEU A O 1
ATOM 743 N N . THR A 1 93 ? 7.193 6.371 -8.547 1.00 77.44 93 THR A N 1
ATOM 744 C CA . THR A 1 93 ? 8.508 6.575 -9.164 1.00 77.44 93 THR A CA 1
ATOM 745 C C . THR A 1 93 ? 9.241 5.235 -9.231 1.00 77.44 93 THR A C 1
ATOM 747 O O . THR A 1 93 ? 9.424 4.609 -8.183 1.00 77.44 93 THR A O 1
ATOM 750 N N . PRO A 1 94 ? 9.649 4.770 -10.424 1.00 73.12 94 PRO A N 1
ATOM 751 C CA . PRO A 1 94 ? 10.378 3.520 -10.558 1.00 73.12 94 PRO A CA 1
ATOM 752 C C . PRO A 1 94 ? 11.786 3.633 -9.973 1.00 73.12 94 PRO A C 1
ATOM 754 O O . PRO A 1 94 ? 12.453 4.665 -10.084 1.00 73.12 94 PRO A O 1
ATOM 757 N N . LYS A 1 95 ? 12.237 2.539 -9.367 1.00 68.19 95 LYS A N 1
ATOM 758 C CA . LYS A 1 95 ? 13.602 2.337 -8.894 1.00 68.19 95 LYS A CA 1
ATOM 759 C C . LYS A 1 95 ? 14.071 1.025 -9.519 1.00 68.19 95 LYS A C 1
ATOM 761 O O . LYS A 1 95 ? 13.547 -0.013 -9.146 1.00 68.19 95 LYS A O 1
ATOM 766 N N . ASP A 1 96 ? 14.985 1.110 -10.485 1.00 67.00 96 ASP A N 1
ATOM 767 C CA . ASP A 1 96 ? 15.514 0.003 -11.307 1.00 67.00 96 ASP A CA 1
ATOM 768 C C . ASP A 1 96 ? 14.561 -0.563 -12.391 1.00 67.00 96 ASP A C 1
ATOM 770 O O . ASP A 1 96 ? 13.533 0.034 -12.707 1.00 67.00 96 ASP A O 1
ATOM 774 N N . LYS A 1 97 ? 14.977 -1.657 -13.062 1.00 60.16 97 LYS A N 1
ATOM 775 C CA . LYS A 1 97 ? 14.258 -2.292 -14.195 1.00 60.16 97 LYS A CA 1
ATOM 776 C C . LYS A 1 97 ? 12.964 -2.994 -13.775 1.00 60.16 97 LYS A C 1
ATOM 778 O O . LYS A 1 97 ? 12.053 -3.130 -14.584 1.00 60.16 97 LYS A O 1
ATOM 783 N N . GLU A 1 98 ? 12.907 -3.457 -12.533 1.00 63.22 98 GLU A N 1
ATOM 784 C CA . GLU A 1 98 ? 11.670 -3.872 -11.885 1.00 63.22 98 GLU A CA 1
ATOM 785 C C . GLU A 1 98 ? 11.187 -2.675 -11.087 1.00 63.22 98 GLU A C 1
ATOM 787 O O . GLU A 1 98 ? 11.928 -2.155 -10.258 1.00 63.22 98 GLU A O 1
ATOM 792 N N . ILE A 1 99 ? 9.975 -2.195 -11.345 1.00 65.69 99 ILE A N 1
ATOM 793 C CA . ILE A 1 99 ? 9.475 -1.043 -10.602 1.00 65.69 99 ILE A CA 1
ATOM 794 C C . ILE A 1 99 ? 9.335 -1.455 -9.144 1.00 65.69 99 ILE A C 1
ATOM 796 O O . ILE A 1 99 ? 8.485 -2.276 -8.828 1.00 65.69 99 ILE A O 1
ATOM 800 N N . GLN A 1 100 ? 10.148 -0.862 -8.274 1.00 68.56 100 GLN A N 1
ATOM 801 C CA . GLN A 1 100 ? 9.994 -0.909 -6.823 1.00 68.56 100 GLN A CA 1
ATOM 802 C C . GLN A 1 100 ? 9.548 0.473 -6.337 1.00 68.56 100 GLN A C 1
ATOM 804 O O . GLN A 1 100 ? 10.331 1.274 -5.815 1.00 68.56 100 GLN A O 1
ATOM 809 N N . GLY A 1 101 ? 8.279 0.793 -6.588 1.00 65.56 101 GLY A N 1
ATOM 810 C CA . GLY A 1 101 ? 7.685 2.054 -6.151 1.00 65.56 101 GLY A CA 1
ATOM 811 C C . GLY A 1 101 ? 7.469 2.029 -4.643 1.00 65.56 101 GLY A C 1
ATOM 812 O O . GLY A 1 101 ? 6.978 1.031 -4.122 1.00 65.56 101 GLY A O 1
ATOM 813 N N . HIS A 1 102 ? 7.821 3.112 -3.948 1.00 70.81 102 HIS A N 1
ATOM 814 C CA . HIS A 1 102 ? 7.562 3.249 -2.516 1.00 70.81 102 HIS A CA 1
ATOM 815 C C . HIS A 1 102 ? 6.623 4.422 -2.274 1.00 70.81 102 HIS A C 1
ATOM 817 O O . HIS A 1 102 ? 6.818 5.482 -2.867 1.00 70.81 102 HIS A O 1
ATOM 823 N N . ALA A 1 103 ? 5.665 4.252 -1.368 1.00 73.50 103 ALA A N 1
ATOM 824 C CA . ALA A 1 103 ? 4.878 5.367 -0.861 1.00 73.50 103 ALA A CA 1
ATOM 825 C C . ALA A 1 103 ? 4.743 5.331 0.658 1.00 73.50 103 ALA A C 1
ATOM 827 O O . ALA A 1 103 ? 4.755 4.260 1.275 1.00 73.50 103 ALA A O 1
ATOM 828 N N . ARG A 1 104 ? 4.635 6.513 1.265 1.00 71.75 104 ARG A N 1
ATOM 829 C CA . ARG A 1 104 ? 4.516 6.685 2.716 1.00 71.75 104 ARG A CA 1
ATOM 830 C C . ARG A 1 104 ? 3.137 7.229 3.069 1.00 71.75 104 ARG A C 1
ATOM 832 O O . ARG A 1 104 ? 2.694 8.220 2.498 1.00 71.75 104 ARG A O 1
ATOM 839 N N . SER A 1 105 ? 2.495 6.612 4.055 1.00 68.00 105 SER A N 1
ATOM 840 C CA . SER A 1 105 ? 1.238 7.087 4.656 1.00 68.00 105 SER A CA 1
ATOM 841 C C . SER A 1 105 ? 1.348 7.122 6.165 1.00 68.00 105 SER A C 1
ATOM 843 O O . SER A 1 105 ? 1.920 6.138 6.689 1.00 68.00 105 SER A O 1
#

Radius of gyration: 17.31 Å; chains: 1; bounding box: 57×29×38 Å

Sequence (105 aa):
MLVLVGCSNSVEKAKEEQWKVSPTFSTDYGAMFGKEGKIGIIGGEVKAGKEQKWMWHFWGSEDISYKEWEVKAVHQTTNKEINPILFKDEKLTPKDKEIQGHARS

Organism: NCBI:txid575178

Secondary structure (DSSP, 8-state):
---------------GGG--PPPEEEETTEEEEEETTTEEEE-S---TTS----EEEE---GGGTT-B----EE-TTT--EE----S---B----TTTT-EEEE-